Protein AF-A0A2S4XNU7-F1 (afdb_monomer_lite)

Structure (mmCIF, N/CA/C/O backbone):
data_AF-A0A2S4XNU7-F1
#
_entry.id   AF-A0A2S4XNU7-F1
#
loop_
_atom_site.group_PDB
_atom_site.id
_atom_site.type_symbol
_atom_site.label_atom_id
_atom_site.label_alt_id
_atom_site.label_comp_id
_atom_site.label_asym_id
_atom_site.label_entity_id
_atom_site.label_seq_id
_atom_site.pdbx_PDB_ins_code
_atom_site.Cartn_x
_atom_site.Cartn_y
_atom_site.Cartn_z
_atom_site.occupancy
_atom_site.B_iso_or_equiv
_atom_site.auth_seq_id
_atom_site.auth_comp_id
_atom_site.auth_asym_id
_atom_site.auth_atom_id
_atom_site.pdbx_PDB_model_num
ATOM 1 N N . TYR A 1 1 ? -20.965 -1.880 16.600 1.00 97.44 1 TYR A N 1
ATOM 2 C CA . TYR A 1 1 ? -19.869 -1.039 16.092 1.00 97.44 1 TYR A CA 1
ATOM 3 C C . TYR A 1 1 ? -19.205 -1.767 14.942 1.00 97.44 1 TYR A C 1
ATOM 5 O O . TYR A 1 1 ? -18.965 -2.964 15.070 1.00 97.44 1 TYR A O 1
ATOM 13 N N . PHE A 1 2 ? -18.955 -1.068 13.840 1.00 98.38 2 PHE A N 1
ATOM 14 C CA . PHE A 1 2 ? -18.151 -1.563 12.728 1.00 98.38 2 PHE A CA 1
ATOM 15 C C . PHE A 1 2 ? -16.936 -0.645 12.606 1.00 98.38 2 PHE A C 1
ATOM 17 O O . PHE A 1 2 ? -17.105 0.561 12.433 1.00 98.38 2 PHE A O 1
ATOM 24 N N . GLY A 1 3 ? -15.743 -1.205 12.786 1.00 98.38 3 GLY A N 1
ATOM 25 C CA . GLY A 1 3 ? -14.481 -0.484 12.686 1.00 98.38 3 GLY A CA 1
ATOM 26 C C . GLY A 1 3 ? -13.711 -0.954 11.466 1.00 98.38 3 GLY A C 1
ATOM 27 O O . GLY A 1 3 ? -13.503 -2.152 11.310 1.00 98.38 3 GLY A O 1
ATOM 28 N N . TYR A 1 4 ? -13.269 -0.012 10.642 1.00 98.25 4 TYR A N 1
ATOM 29 C CA . TYR A 1 4 ? -12.378 -0.268 9.517 1.00 98.25 4 TYR A CA 1
ATOM 30 C C . TYR A 1 4 ? -11.084 0.525 9.697 1.00 98.25 4 TYR A C 1
ATOM 32 O O . TYR A 1 4 ? -11.137 1.691 10.107 1.00 98.25 4 TYR A O 1
ATOM 40 N N . SER A 1 5 ? -9.937 -0.088 9.392 1.00 96.44 5 SER A N 1
ATOM 41 C CA . SER A 1 5 ? -8.623 0.562 9.491 1.00 96.44 5 SER A CA 1
ATOM 42 C C . SER A 1 5 ? -8.404 1.168 10.890 1.00 96.44 5 SER A C 1
ATOM 44 O O . SER A 1 5 ? -8.576 0.476 11.886 1.00 96.44 5 SER A O 1
ATOM 46 N N . TYR A 1 6 ? -8.093 2.460 11.025 1.00 95.88 6 TYR A N 1
ATOM 47 C CA . TYR A 1 6 ? -7.950 3.127 12.329 1.00 95.88 6 TYR A CA 1
ATOM 48 C C . TYR A 1 6 ? -9.148 2.907 13.278 1.00 95.88 6 TYR A C 1
ATOM 50 O O . TYR A 1 6 ? -8.974 2.775 14.493 1.00 95.88 6 TYR A O 1
ATOM 58 N N . GLY A 1 7 ? -10.362 2.776 12.732 1.00 97.88 7 GLY A N 1
ATOM 59 C CA . GLY A 1 7 ? -11.552 2.437 13.509 1.00 97.88 7 GLY A CA 1
ATOM 60 C C . GLY A 1 7 ? -11.431 1.103 14.253 1.00 97.88 7 GLY A C 1
ATOM 61 O O . GLY A 1 7 ? -12.060 0.923 15.291 1.00 97.88 7 GLY A O 1
ATOM 62 N N . THR A 1 8 ? -10.592 0.167 13.805 1.00 97.94 8 THR A N 1
ATOM 63 C CA . THR A 1 8 ? -10.394 -1.083 14.543 1.00 97.94 8 THR A CA 1
ATOM 64 C C . THR A 1 8 ? -9.666 -0.869 15.859 1.00 97.94 8 THR A C 1
ATOM 66 O O . THR A 1 8 ? -10.014 -1.507 16.850 1.00 97.94 8 THR A O 1
ATOM 69 N N . TYR A 1 9 ? -8.689 0.043 15.887 1.00 96.75 9 TYR A N 1
ATOM 70 C CA . TYR A 1 9 ? -7.976 0.408 17.109 1.00 96.75 9 TYR A CA 1
ATOM 71 C C . TYR A 1 9 ? -8.927 1.093 18.093 1.00 96.75 9 TYR A C 1
ATOM 73 O O . TYR A 1 9 ? -9.018 0.689 19.250 1.00 96.75 9 TYR A O 1
ATOM 81 N N . LEU A 1 10 ? -9.723 2.055 17.611 1.00 97.31 10 LEU A N 1
ATOM 82 C CA . LEU A 1 10 ? -10.754 2.714 18.419 1.00 97.31 10 LEU A CA 1
ATOM 83 C C . LEU A 1 10 ? -11.774 1.716 18.981 1.00 97.31 10 LEU A C 1
ATOM 85 O O . LEU A 1 10 ? -12.081 1.748 20.173 1.00 97.31 10 LEU A O 1
ATOM 89 N N . GLY A 1 11 ? -12.278 0.811 18.140 1.00 97.94 11 GLY A N 1
ATOM 90 C CA . GLY A 1 11 ? -13.212 -0.235 18.546 1.00 97.94 11 GLY A CA 1
ATOM 91 C C . GLY A 1 11 ? -12.623 -1.179 19.594 1.00 97.94 11 GLY A C 1
ATOM 92 O O . GLY A 1 11 ? -13.299 -1.495 20.571 1.00 97.94 11 GLY A O 1
ATOM 93 N N . ALA A 1 12 ? -11.360 -1.582 19.428 1.00 96.75 12 ALA A N 1
ATOM 94 C CA . ALA A 1 12 ? -10.653 -2.439 20.377 1.00 96.75 12 ALA A CA 1
ATOM 95 C C . ALA A 1 12 ? -10.435 -1.745 21.732 1.00 96.75 12 ALA A C 1
ATOM 97 O O . ALA A 1 12 ? -10.736 -2.33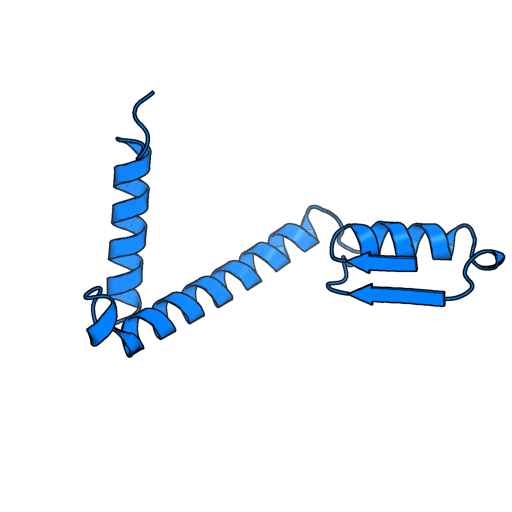0 22.774 1.00 96.75 12 ALA A O 1
ATOM 98 N N . VAL A 1 13 ? -9.990 -0.484 21.734 1.00 96.31 13 VAL A N 1
ATOM 99 C CA . VAL A 1 13 ? -9.821 0.312 22.962 1.00 96.31 13 VAL A CA 1
ATOM 100 C C . VAL A 1 13 ? -11.163 0.512 23.668 1.00 96.31 13 VAL A C 1
ATOM 102 O O . VAL A 1 13 ? -11.264 0.283 24.873 1.00 96.31 13 VAL A O 1
ATOM 105 N N . TYR A 1 14 ? -12.222 0.869 22.933 1.00 98.12 14 TYR A N 1
ATOM 106 C CA . TYR A 1 14 ? -13.555 1.029 23.516 1.00 98.12 14 TYR A CA 1
ATOM 107 C C . TYR A 1 14 ? -14.065 -0.277 24.133 1.00 98.12 14 TYR A C 1
ATOM 109 O O . TYR A 1 14 ? -14.551 -0.273 25.261 1.00 98.12 14 TYR A O 1
ATOM 117 N N . ALA A 1 15 ? -13.927 -1.401 23.424 1.00 98.00 15 ALA A N 1
ATOM 118 C CA . ALA A 1 15 ? -14.343 -2.709 23.924 1.00 98.00 15 ALA A CA 1
ATOM 119 C C . ALA A 1 15 ? -13.540 -3.151 25.156 1.00 98.00 15 ALA A C 1
ATOM 121 O O . ALA A 1 15 ? -14.091 -3.812 26.033 1.00 98.00 15 ALA A O 1
ATOM 122 N N . LYS A 1 16 ? -12.265 -2.751 25.252 1.00 96.56 16 LYS A N 1
ATOM 123 C CA . LYS A 1 16 ? -11.430 -2.990 26.433 1.00 96.56 16 LYS A CA 1
ATOM 124 C C . LYS A 1 16 ? -11.883 -2.170 27.644 1.00 96.56 16 LYS A C 1
ATOM 126 O O . LYS A 1 16 ? -11.903 -2.708 28.747 1.00 96.56 16 LYS A O 1
ATOM 131 N N . LEU A 1 17 ? -12.225 -0.895 27.450 1.00 98.19 17 LEU A N 1
ATOM 132 C CA . LEU A 1 17 ? -12.612 0.024 28.532 1.00 98.19 17 LEU A CA 1
ATOM 133 C C . LEU A 1 17 ? -14.074 -0.140 28.977 1.00 98.19 17 LEU A C 1
ATOM 135 O O . LEU A 1 17 ? -14.384 0.039 30.152 1.00 98.19 17 LEU A O 1
ATOM 139 N N . PHE A 1 18 ? -14.976 -0.478 28.052 1.00 98.44 18 PHE A N 1
ATOM 140 C CA . PHE A 1 18 ? -16.420 -0.557 28.293 1.00 98.44 18 PHE A CA 1
ATOM 141 C C . PHE A 1 18 ? -17.037 -1.855 27.742 1.00 98.44 18 PHE A C 1
ATOM 143 O O . PHE A 1 18 ? -17.995 -1.793 26.960 1.00 98.44 18 PHE A O 1
ATOM 150 N N . PRO A 1 19 ? -16.533 -3.043 28.126 1.00 98.25 19 PRO A N 1
ATOM 151 C CA . PRO A 1 19 ? -16.981 -4.317 27.557 1.00 98.25 19 PRO A CA 1
ATOM 152 C C . PRO A 1 19 ? -18.496 -4.538 27.698 1.00 98.25 19 PRO A C 1
ATOM 154 O O . PRO A 1 19 ? -19.151 -5.003 26.770 1.00 98.25 19 PRO A O 1
ATOM 157 N N . GLN A 1 20 ? -19.088 -4.100 28.810 1.00 98.62 20 GLN A N 1
ATOM 158 C CA . GLN A 1 20 ? -20.522 -4.180 29.101 1.00 98.62 20 GLN A CA 1
ATOM 159 C C . GLN A 1 20 ? -21.408 -3.321 28.182 1.00 98.62 20 GLN A C 1
ATOM 161 O O . GLN A 1 20 ? -22.626 -3.481 28.176 1.00 98.62 20 GLN A O 1
ATOM 166 N N . ARG A 1 21 ? -20.824 -2.388 27.415 1.00 98.31 21 ARG A N 1
ATOM 167 C CA . ARG A 1 21 ? -21.549 -1.536 26.454 1.00 98.31 21 ARG A CA 1
ATOM 168 C C . ARG A 1 21 ? -21.471 -2.059 25.019 1.00 98.31 21 ARG A C 1
ATOM 170 O O . ARG A 1 21 ? -22.103 -1.497 24.124 1.00 98.31 21 ARG A O 1
ATOM 177 N N . VAL A 1 22 ? -20.722 -3.134 24.774 1.00 98.25 22 VAL A N 1
ATOM 178 C CA . VAL A 1 22 ? -20.563 -3.707 23.437 1.00 98.25 22 VAL A CA 1
ATOM 179 C C . VAL A 1 22 ? -21.607 -4.795 23.206 1.00 98.25 22 VAL A C 1
ATOM 181 O O . VAL A 1 22 ? -21.463 -5.922 23.660 1.00 98.25 22 VAL A O 1
ATOM 184 N N . ARG A 1 23 ? -22.654 -4.479 22.433 1.00 98.38 23 ARG A N 1
ATOM 185 C CA . ARG A 1 23 ? -23.638 -5.488 21.996 1.00 98.38 23 ARG A CA 1
ATOM 186 C C . ARG A 1 23 ? -23.137 -6.331 20.818 1.00 98.38 23 ARG A C 1
ATOM 188 O O . ARG A 1 23 ? -23.370 -7.532 20.782 1.00 98.38 23 ARG A O 1
ATOM 195 N N . ARG A 1 24 ? -22.521 -5.693 19.814 1.00 98.44 24 ARG A N 1
ATOM 196 C CA . ARG A 1 24 ? -21.953 -6.331 18.608 1.00 98.44 24 ARG A CA 1
ATOM 197 C C . ARG A 1 24 ? -20.761 -5.524 18.095 1.00 98.44 24 ARG A C 1
ATOM 199 O O . ARG A 1 24 ? -20.848 -4.291 18.028 1.00 98.44 24 ARG A O 1
ATOM 206 N N . LEU A 1 25 ? -19.698 -6.214 17.688 1.00 98.12 25 LEU A N 1
ATOM 207 C CA . LEU A 1 25 ? -18.451 -5.623 17.206 1.00 98.12 25 LEU A CA 1
ATOM 208 C C . LEU A 1 25 ? -17.934 -6.381 15.981 1.00 98.12 25 LEU A C 1
ATOM 210 O O . LEU A 1 25 ? -17.835 -7.601 16.024 1.00 98.12 25 LEU A O 1
ATOM 214 N N . VAL A 1 26 ? -17.594 -5.655 14.918 1.00 98.38 26 VAL A N 1
ATOM 215 C CA . VAL A 1 26 ? -16.875 -6.181 13.750 1.00 98.38 26 VAL A CA 1
ATOM 216 C C . VAL A 1 26 ? -15.708 -5.243 13.466 1.00 98.38 26 VAL A C 1
ATOM 218 O O . VAL A 1 26 ?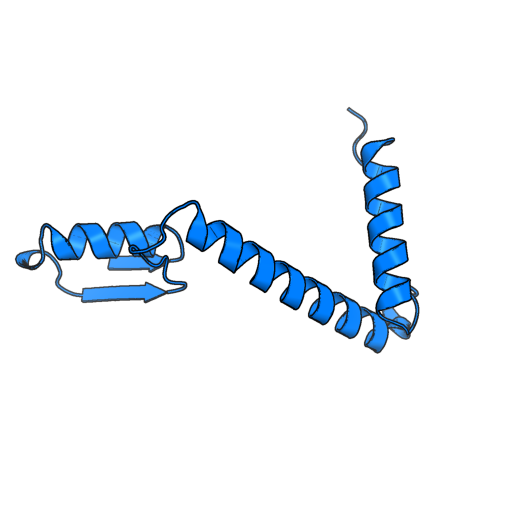 -15.894 -4.023 13.456 1.00 98.38 26 VAL A O 1
ATOM 221 N N . LEU A 1 27 ? -14.521 -5.814 13.279 1.00 98.44 27 LEU A N 1
ATOM 222 C CA . LEU A 1 27 ? -13.274 -5.104 13.009 1.00 98.44 27 LEU A CA 1
ATOM 223 C C . LEU A 1 27 ? -12.687 -5.654 11.705 1.00 98.44 27 LEU A C 1
ATOM 225 O O . LEU A 1 27 ? -12.472 -6.859 11.610 1.00 98.44 27 LEU A O 1
ATOM 229 N N . ASP A 1 28 ? -12.432 -4.790 10.729 1.00 98.12 28 ASP A N 1
ATOM 230 C CA . ASP A 1 28 ? -11.874 -5.150 9.422 1.00 98.12 28 ASP A CA 1
ATOM 231 C C . ASP A 1 28 ? -10.638 -4.288 9.112 1.00 98.12 28 ASP A C 1
ATOM 233 O O . ASP A 1 28 ? -10.620 -3.090 9.391 1.00 98.12 28 ASP A O 1
ATOM 237 N N . SER A 1 29 ? -9.593 -4.897 8.547 1.00 95.75 29 SER A N 1
ATOM 238 C CA . SER A 1 29 ? -8.270 -4.282 8.347 1.00 95.75 29 SER A CA 1
ATOM 239 C C . SER A 1 29 ? -7.642 -3.808 9.666 1.00 95.75 29 SER A C 1
ATOM 241 O O . SER A 1 29 ? -7.439 -2.619 9.907 1.00 95.75 29 SER A O 1
ATOM 243 N N . ILE A 1 30 ? -7.376 -4.780 10.543 1.00 94.56 30 ILE A N 1
ATOM 244 C CA . ILE A 1 30 ? -7.042 -4.575 11.957 1.00 94.56 30 ILE A CA 1
ATOM 245 C C . ILE A 1 30 ? -5.684 -3.886 12.148 1.00 94.56 30 ILE A C 1
ATOM 247 O O . ILE A 1 30 ? -4.636 -4.416 11.785 1.00 94.56 30 ILE A O 1
ATOM 251 N N . VAL A 1 31 ? -5.697 -2.746 12.836 1.00 95.50 31 VAL A N 1
ATOM 252 C CA . VAL A 1 31 ? -4.515 -2.150 13.471 1.00 95.50 31 VAL A CA 1
ATOM 253 C C . VAL A 1 31 ? -4.136 -2.967 14.708 1.00 95.50 31 VAL A C 1
ATOM 255 O O . VAL A 1 31 ? -4.893 -3.006 15.680 1.00 95.50 31 VAL A O 1
ATOM 258 N N . ASN A 1 32 ? -2.958 -3.597 14.685 1.00 92.00 32 ASN A N 1
ATOM 259 C CA . ASN A 1 32 ? -2.419 -4.314 15.841 1.00 92.00 32 ASN A CA 1
ATOM 260 C C . ASN A 1 32 ? -2.039 -3.313 16.958 1.00 92.00 32 ASN A C 1
ATOM 262 O O . ASN A 1 32 ? -1.174 -2.466 16.723 1.00 92.00 32 ASN A O 1
ATOM 266 N N . PRO A 1 33 ? -2.639 -3.388 18.160 1.00 89.56 33 PRO A N 1
ATOM 267 C CA . PRO 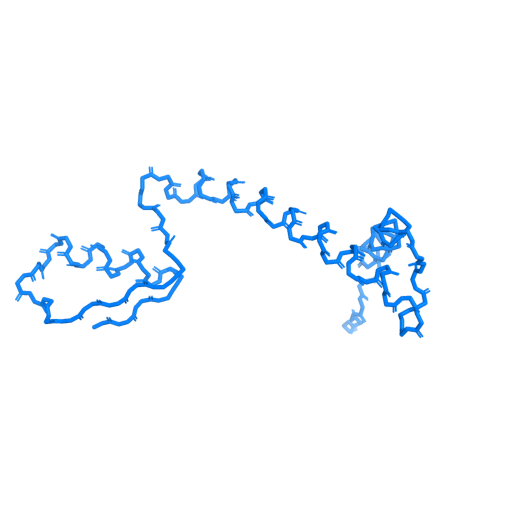A 1 33 ? -2.328 -2.468 19.252 1.00 89.56 33 PRO A CA 1
ATOM 268 C C . PRO A 1 33 ? -0.921 -2.639 19.855 1.00 89.56 33 PRO A C 1
ATOM 270 O O . PRO A 1 33 ? -0.447 -1.710 20.499 1.00 89.56 33 PRO A O 1
ATOM 273 N N . GLU A 1 34 ? -0.242 -3.773 19.653 1.00 88.56 34 GLU A N 1
ATOM 274 C CA . GLU A 1 34 ? 1.064 -4.066 20.279 1.00 88.56 34 GLU A CA 1
ATOM 275 C C . GLU A 1 34 ? 2.243 -3.310 19.646 1.00 88.56 34 GLU A C 1
ATOM 277 O O . GLU A 1 34 ? 3.215 -3.009 20.328 1.00 88.56 34 GLU A O 1
ATOM 282 N N . GLY A 1 35 ? 2.150 -2.980 18.355 1.00 84.94 35 GLY A N 1
ATOM 283 C CA . GLY A 1 35 ? 3.199 -2.295 17.581 1.00 84.94 35 GLY A CA 1
ATOM 284 C C . GLY A 1 35 ? 2.719 -0.978 16.974 1.00 84.94 35 GLY A C 1
ATOM 285 O O . GLY A 1 35 ? 3.165 -0.579 15.896 1.00 84.94 35 GLY A O 1
ATOM 286 N N . VAL A 1 36 ? 1.724 -0.348 17.603 1.00 85.56 36 VAL A N 1
ATOM 287 C CA . VAL A 1 36 ? 0.999 0.783 17.023 1.00 85.56 36 VAL A CA 1
ATOM 288 C C . VAL A 1 36 ? 1.941 1.939 16.656 1.00 85.56 36 VAL A C 1
ATOM 290 O O . VAL A 1 36 ? 2.918 2.231 17.346 1.00 85.56 36 VAL A O 1
ATOM 293 N N . TRP A 1 37 ? 1.633 2.591 15.535 1.00 88.81 37 TRP A N 1
ATOM 294 C CA . TRP A 1 37 ? 2.426 3.659 14.923 1.00 88.81 37 TRP A CA 1
ATOM 295 C C . TRP A 1 37 ? 3.702 3.157 14.254 1.00 88.81 37 TRP A C 1
ATOM 297 O O . TRP A 1 37 ? 3.669 2.876 13.064 1.00 88.81 37 TRP A O 1
ATOM 307 N N . TYR A 1 38 ? 4.819 3.044 14.970 1.00 93.00 38 TYR A N 1
ATOM 308 C CA . TYR A 1 38 ? 6.122 2.884 14.321 1.00 93.00 38 TYR A CA 1
ATOM 309 C C . TYR A 1 38 ? 6.305 1.499 13.691 1.00 93.00 38 TYR A C 1
ATOM 311 O O . TYR A 1 38 ? 6.490 1.393 12.480 1.00 93.00 38 TYR A O 1
ATOM 319 N N . GLU A 1 39 ? 6.201 0.427 14.479 1.00 94.56 39 GLU A N 1
ATOM 320 C CA . GLU A 1 39 ? 6.409 -0.931 13.962 1.00 94.56 39 GLU A CA 1
ATOM 321 C C . GLU A 1 39 ? 5.340 -1.329 12.944 1.00 94.56 39 GLU A C 1
ATOM 323 O O . GLU A 1 39 ? 5.654 -1.944 11.923 1.00 94.56 39 GLU A O 1
ATOM 328 N N . ASN A 1 40 ? 4.083 -0.953 13.189 1.00 93.69 40 ASN A N 1
ATOM 329 C CA . ASN A 1 40 ? 2.996 -1.188 12.247 1.00 93.69 40 ASN A CA 1
ATOM 330 C C . ASN A 1 40 ? 3.228 -0.462 10.919 1.00 93.69 40 ASN A C 1
ATOM 332 O O . ASN A 1 40 ? 2.994 -1.071 9.877 1.00 93.69 40 ASN A O 1
ATOM 336 N N . ASN A 1 41 ? 3.709 0.787 10.938 1.00 94.19 41 ASN A N 1
ATOM 337 C CA . ASN A 1 41 ? 4.033 1.514 9.709 1.00 94.19 41 ASN A CA 1
ATOM 338 C C . ASN A 1 41 ? 5.185 0.839 8.962 1.00 94.19 41 ASN A C 1
ATOM 340 O O . ASN A 1 41 ? 5.048 0.579 7.775 1.00 94.19 41 ASN A O 1
ATOM 344 N N . ILE A 1 42 ? 6.257 0.434 9.651 1.00 95.62 42 ILE A N 1
ATOM 345 C CA . ILE A 1 42 ? 7.372 -0.284 9.011 1.00 95.62 42 ILE A CA 1
ATOM 346 C C . ILE A 1 42 ? 6.906 -1.605 8.378 1.00 95.62 42 ILE A C 1
ATOM 348 O O . ILE A 1 42 ? 7.253 -1.915 7.239 1.00 95.62 42 ILE A O 1
ATOM 352 N N . ARG A 1 43 ? 6.081 -2.396 9.079 1.00 94.56 43 ARG A N 1
ATOM 353 C CA . ARG A 1 43 ? 5.507 -3.633 8.514 1.00 94.56 43 ARG A CA 1
ATOM 354 C C . ARG A 1 43 ? 4.611 -3.341 7.311 1.00 94.56 43 ARG A C 1
ATOM 356 O O . ARG A 1 43 ? 4.629 -4.091 6.334 1.00 94.56 43 ARG A O 1
ATOM 363 N N . GLN A 1 44 ? 3.837 -2.263 7.380 1.00 95.25 44 GLN A N 1
ATOM 364 C CA . GLN A 1 44 ? 2.980 -1.822 6.292 1.00 95.25 44 GLN A CA 1
ATOM 365 C C . GLN A 1 44 ? 3.800 -1.355 5.078 1.00 95.25 44 GLN A C 1
ATOM 367 O O . GLN A 1 44 ? 3.433 -1.702 3.959 1.00 95.25 44 GLN A O 1
ATOM 372 N N . ASP A 1 45 ? 4.935 -0.681 5.273 1.00 97.25 45 ASP A N 1
ATOM 373 C CA . ASP A 1 45 ? 5.845 -0.267 4.198 1.00 97.25 45 ASP A CA 1
ATOM 374 C C . ASP A 1 45 ? 6.404 -1.472 3.432 1.00 97.25 45 ASP A C 1
ATOM 376 O O . ASP A 1 45 ? 6.380 -1.490 2.198 1.00 97.25 45 ASP A O 1
ATOM 380 N N . TYR A 1 46 ? 6.839 -2.522 4.140 1.00 97.81 46 TYR A N 1
ATOM 381 C CA . TYR A 1 46 ? 7.270 -3.768 3.495 1.00 97.81 46 TYR A CA 1
ATOM 382 C C . TYR A 1 46 ? 6.135 -4.407 2.687 1.00 97.81 46 TYR A C 1
ATOM 384 O O . TYR A 1 46 ? 6.325 -4.755 1.520 1.00 97.81 46 TYR A O 1
ATOM 392 N N . ALA A 1 47 ? 4.933 -4.492 3.266 1.00 97.06 47 ALA A N 1
ATOM 393 C CA . ALA A 1 47 ? 3.770 -5.035 2.573 1.00 97.06 47 ALA A CA 1
ATOM 394 C C . ALA A 1 47 ? 3.386 -4.199 1.337 1.00 97.06 47 ALA A C 1
ATOM 396 O O . ALA A 1 47 ? 3.057 -4.761 0.291 1.00 97.06 47 ALA A O 1
ATOM 397 N N . PHE A 1 48 ? 3.461 -2.867 1.415 1.00 97.88 48 PHE A N 1
ATOM 398 C CA . PHE A 1 48 ? 3.221 -1.987 0.274 1.00 97.88 48 PHE A CA 1
ATOM 399 C C . PHE A 1 48 ? 4.277 -2.153 -0.811 1.00 97.88 48 PHE A C 1
ATOM 401 O O . PHE A 1 48 ? 3.921 -2.172 -1.988 1.00 97.88 48 PHE A O 1
ATOM 408 N N . ASN A 1 49 ? 5.548 -2.322 -0.449 1.00 98.19 49 ASN A N 1
ATOM 409 C CA . ASN A 1 49 ? 6.606 -2.595 -1.414 1.00 98.19 49 ASN A CA 1
ATOM 410 C C . ASN A 1 49 ? 6.362 -3.922 -2.158 1.00 98.19 49 ASN A C 1
ATOM 412 O O . ASN A 1 49 ? 6.488 -3.974 -3.383 1.00 98.19 49 ASN A O 1
ATOM 416 N N . ASP A 1 50 ? 5.918 -4.969 -1.462 1.00 98.50 50 ASP A N 1
ATOM 417 C CA . ASP A 1 50 ? 5.555 -6.239 -2.101 1.00 98.50 50 ASP A CA 1
ATOM 418 C C . ASP A 1 50 ? 4.346 -6.089 -3.033 1.00 98.50 50 ASP A C 1
ATOM 420 O O . ASP A 1 50 ? 4.349 -6.598 -4.159 1.00 98.50 50 ASP A O 1
ATOM 424 N N . ARG A 1 51 ? 3.317 -5.33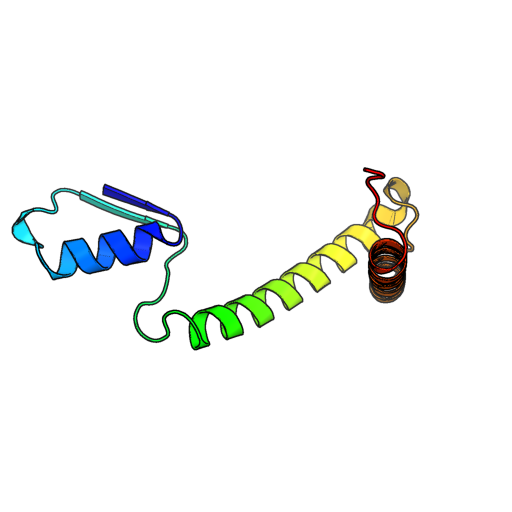9 -2.612 1.00 98.44 51 ARG A N 1
ATOM 425 C CA . ARG A 1 51 ? 2.147 -5.049 -3.459 1.00 98.44 51 ARG A CA 1
ATOM 426 C C . ARG A 1 51 ? 2.508 -4.183 -4.661 1.00 98.44 51 ARG A C 1
ATOM 428 O O . ARG A 1 51 ? 1.979 -4.423 -5.743 1.00 98.44 51 ARG A O 1
ATOM 435 N N . HIS A 1 52 ? 3.434 -3.241 -4.506 1.00 98.31 52 HIS A N 1
ATOM 436 C CA . HIS A 1 52 ? 3.968 -2.444 -5.605 1.00 98.31 52 HIS A CA 1
ATOM 437 C C . HIS A 1 52 ? 4.655 -3.340 -6.639 1.00 98.31 52 HIS A C 1
ATOM 439 O O . HIS A 1 52 ? 4.300 -3.292 -7.813 1.00 98.31 52 HIS A O 1
ATOM 445 N N . ARG A 1 53 ? 5.550 -4.238 -6.212 1.00 98.50 53 ARG A N 1
ATOM 446 C CA . ARG A 1 53 ? 6.203 -5.209 -7.109 1.00 98.50 53 ARG A CA 1
ATOM 447 C C . ARG A 1 53 ? 5.193 -6.110 -7.820 1.00 98.50 53 ARG A C 1
ATOM 449 O O . ARG A 1 53 ? 5.301 -6.322 -9.026 1.00 98.50 53 ARG A O 1
ATOM 456 N N . ALA A 1 54 ? 4.178 -6.593 -7.102 1.00 98.69 54 ALA A N 1
ATOM 457 C CA . ALA A 1 54 ? 3.104 -7.391 -7.691 1.00 98.69 54 ALA A CA 1
ATOM 458 C C . ALA A 1 54 ? 2.300 -6.603 -8.741 1.00 98.69 54 ALA A C 1
ATOM 460 O O . ALA A 1 54 ? 1.960 -7.150 -9.793 1.00 98.69 54 ALA A O 1
ATOM 461 N N . PHE A 1 55 ? 2.032 -5.320 -8.484 1.00 98.62 55 PHE A N 1
ATOM 462 C CA . PHE A 1 55 ? 1.367 -4.430 -9.430 1.00 98.62 55 PHE A CA 1
ATOM 463 C C . PHE A 1 55 ? 2.208 -4.209 -10.689 1.00 98.62 55 PHE A C 1
ATOM 465 O O . PHE A 1 55 ? 1.697 -4.393 -11.789 1.00 98.62 55 PHE A O 1
ATOM 472 N N . LEU A 1 56 ? 3.503 -3.911 -10.557 1.00 98.62 56 LEU A N 1
ATOM 473 C CA . LEU A 1 56 ? 4.396 -3.753 -11.710 1.00 98.62 56 LEU A CA 1
ATOM 474 C C . LEU A 1 56 ? 4.474 -5.033 -12.550 1.00 98.62 56 LEU A C 1
ATOM 476 O O . LEU A 1 56 ? 4.428 -4.975 -13.778 1.00 98.62 56 LEU A O 1
ATOM 480 N N . ALA A 1 57 ? 4.504 -6.198 -11.899 1.00 98.75 57 ALA A N 1
ATOM 481 C CA . ALA A 1 57 ? 4.452 -7.476 -12.596 1.00 98.75 57 ALA A CA 1
ATOM 482 C C . ALA A 1 57 ? 3.121 -7.708 -13.319 1.00 98.75 57 ALA A C 1
ATOM 484 O O . ALA A 1 57 ? 3.096 -8.304 -14.395 1.00 98.75 57 ALA A O 1
ATOM 485 N N . TRP A 1 58 ? 2.007 -7.253 -12.746 1.00 98.75 58 TRP A N 1
ATOM 486 C CA . TRP A 1 58 ? 0.713 -7.288 -13.418 1.00 98.75 58 TRP A CA 1
ATOM 487 C C . TRP A 1 58 ? 0.686 -6.345 -14.625 1.00 98.75 58 TRP A C 1
ATOM 489 O O . TRP A 1 58 ? 0.283 -6.783 -15.696 1.00 98.75 58 TRP A O 1
ATOM 499 N N . VAL A 1 59 ? 1.188 -5.115 -14.496 1.00 98.69 59 VAL A N 1
ATOM 500 C CA . VAL A 1 59 ? 1.279 -4.147 -15.603 1.00 98.69 59 VAL A CA 1
ATOM 501 C C . VAL A 1 59 ? 2.105 -4.710 -16.758 1.00 98.69 59 VAL A C 1
ATOM 503 O O . VAL A 1 59 ? 1.657 -4.657 -17.898 1.00 98.69 59 VAL A O 1
ATOM 506 N N . ALA A 1 60 ? 3.251 -5.329 -16.463 1.00 98.75 60 ALA A N 1
ATOM 507 C CA . ALA A 1 60 ? 4.109 -5.949 -17.469 1.00 98.75 60 ALA A CA 1
ATOM 508 C C . ALA A 1 60 ? 3.402 -7.072 -18.255 1.00 98.75 60 ALA A C 1
ATOM 510 O O . ALA A 1 60 ? 3.566 -7.192 -19.467 1.00 98.75 60 ALA A O 1
ATOM 511 N N . ARG A 1 61 ? 2.541 -7.863 -17.593 1.00 98.69 61 ARG A N 1
ATOM 512 C CA . ARG A 1 61 ? 1.704 -8.872 -18.275 1.00 98.69 61 ARG A CA 1
ATOM 513 C C . ARG A 1 61 ? 0.633 -8.266 -19.184 1.00 98.69 61 ARG A C 1
ATOM 515 O O . ARG A 1 61 ? 0.106 -8.971 -20.036 1.00 98.69 61 ARG A O 1
ATOM 522 N N . HIS A 1 62 ? 0.310 -6.989 -19.003 1.00 98.56 62 HIS A N 1
ATOM 523 C CA . HIS A 1 62 ? -0.712 -6.266 -19.758 1.00 98.56 62 HIS A CA 1
ATOM 524 C C . HIS A 1 62 ? -0.088 -5.189 -20.656 1.00 98.56 62 HIS A C 1
ATOM 526 O O . HIS A 1 62 ? -0.710 -4.161 -20.921 1.00 98.56 62 HIS A O 1
ATOM 532 N N . ASP A 1 63 ? 1.132 -5.417 -21.153 1.00 98.38 63 ASP A N 1
ATOM 533 C CA . ASP A 1 63 ? 1.845 -4.455 -21.998 1.00 98.38 63 ASP A CA 1
ATOM 534 C C . ASP A 1 63 ? 1.047 -4.028 -23.240 1.00 98.38 63 ASP A C 1
ATOM 536 O O . ASP A 1 63 ? 1.057 -2.858 -23.597 1.00 98.38 63 ASP A O 1
ATOM 540 N N . ALA A 1 64 ? 0.247 -4.921 -23.830 1.00 98.44 64 ALA A N 1
ATOM 541 C CA . ALA A 1 64 ? -0.634 -4.572 -24.948 1.00 98.44 64 ALA A CA 1
ATOM 542 C C . ALA A 1 64 ? -1.604 -3.411 -24.634 1.00 98.44 64 ALA A C 1
ATOM 544 O O . ALA A 1 64 ? -2.013 -2.694 -25.543 1.00 98.44 64 ALA A O 1
ATOM 545 N N . ALA A 1 65 ? -1.969 -3.220 -23.362 1.00 98.31 65 ALA A N 1
ATOM 546 C CA . ALA A 1 65 ? -2.809 -2.111 -22.919 1.00 98.31 65 ALA A CA 1
ATOM 547 C C . ALA A 1 65 ? -1.996 -0.879 -22.487 1.00 98.31 65 ALA A C 1
ATOM 549 O O . ALA A 1 65 ? -2.467 0.245 -22.651 1.00 98.31 65 ALA A O 1
ATOM 550 N N . TYR A 1 66 ? -0.804 -1.075 -21.913 1.00 97.56 66 TYR A N 1
ATOM 551 C CA . TYR A 1 66 ? -0.061 -0.007 -21.233 1.00 97.56 66 TYR A CA 1
ATOM 552 C C . TYR A 1 66 ? 1.180 0.498 -21.984 1.00 97.56 66 TYR A C 1
ATOM 554 O O . TYR A 1 66 ? 1.602 1.628 -21.748 1.00 97.56 66 TYR A O 1
ATOM 562 N N . GLY A 1 67 ? 1.790 -0.302 -22.860 1.00 97.88 67 GLY A N 1
ATOM 563 C CA . GLY A 1 67 ? 3.013 0.046 -23.596 1.00 97.88 67 GLY A CA 1
ATOM 564 C C . GLY A 1 67 ? 4.222 0.348 -22.697 1.00 97.88 67 GLY A C 1
ATOM 565 O O . GLY A 1 67 ? 5.116 1.124 -23.057 1.00 97.88 67 GLY A O 1
ATOM 566 N N . LEU A 1 68 ? 4.246 -0.200 -21.478 1.00 97.88 68 LEU A N 1
ATOM 567 C CA . LEU A 1 68 ? 5.280 0.083 -20.48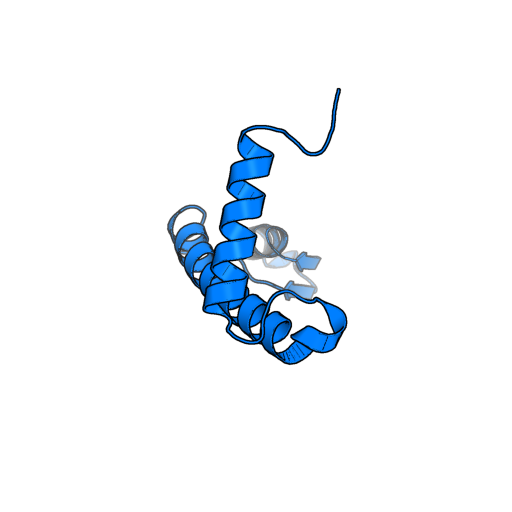0 1.00 97.88 68 LEU A CA 1
ATOM 568 C C . LEU A 1 68 ? 6.440 -0.922 -20.510 1.00 97.88 68 LEU A C 1
ATOM 570 O O . LEU A 1 68 ? 7.491 -0.625 -19.944 1.00 97.88 68 LEU A O 1
ATOM 574 N N . GLY A 1 69 ? 6.326 -1.995 -21.282 1.00 97.69 69 GLY A N 1
ATOM 575 C CA . GLY A 1 69 ? 7.277 -3.091 -21.408 1.00 97.69 69 GLY A CA 1
ATOM 576 C C . GLY A 1 69 ? 6.762 -4.364 -20.739 1.00 97.69 69 GLY A C 1
ATOM 577 O O . GLY A 1 69 ? 5.954 -4.320 -19.815 1.00 97.69 69 GLY A O 1
ATOM 578 N N . THR A 1 70 ? 7.276 -5.509 -21.184 1.00 98.31 70 THR A N 1
ATOM 579 C CA . THR A 1 70 ? 6.899 -6.842 -20.682 1.00 98.31 70 THR A CA 1
ATOM 580 C C . THR A 1 70 ? 7.739 -7.320 -19.492 1.00 98.31 70 THR A C 1
ATOM 582 O O . THR A 1 70 ? 7.496 -8.404 -18.967 1.00 98.31 70 THR A O 1
ATOM 585 N N . ASP A 1 71 ? 8.727 -6.532 -19.057 1.00 98.56 71 ASP A N 1
ATOM 586 C CA . ASP A 1 71 ? 9.592 -6.816 -17.907 1.00 98.56 71 ASP A CA 1
ATOM 587 C C . ASP A 1 71 ? 9.223 -5.897 -16.721 1.00 98.56 71 ASP A C 1
ATOM 589 O O . ASP A 1 71 ? 9.301 -4.670 -16.861 1.00 98.56 71 ASP A O 1
ATOM 593 N N . PRO A 1 72 ? 8.862 -6.445 -15.542 1.00 98.56 72 PRO A N 1
ATOM 594 C CA . PRO A 1 72 ? 8.548 -5.653 -14.352 1.00 98.56 72 PRO A CA 1
ATOM 595 C C . PRO A 1 72 ? 9.644 -4.650 -13.958 1.00 98.56 72 PRO A C 1
ATOM 597 O O . PRO A 1 72 ? 9.318 -3.561 -13.486 1.00 98.56 72 PRO A O 1
ATOM 600 N N . ALA A 1 73 ? 10.925 -4.971 -14.176 1.00 98.50 73 ALA A N 1
ATOM 601 C CA . ALA A 1 73 ? 12.037 -4.072 -13.864 1.00 98.50 73 ALA A CA 1
ATOM 602 C C . ALA A 1 73 ? 12.068 -2.847 -14.794 1.00 98.50 73 ALA A C 1
ATOM 604 O O . ALA A 1 73 ? 12.357 -1.731 -14.354 1.00 98.50 73 ALA A O 1
ATOM 605 N N . VAL A 1 74 ? 11.701 -3.025 -16.067 1.00 98.44 74 VAL A N 1
ATOM 606 C CA . VAL A 1 74 ? 11.551 -1.918 -17.024 1.00 98.44 74 VAL A CA 1
ATOM 607 C C . VAL A 1 74 ? 10.376 -1.024 -16.625 1.00 98.44 74 VAL A C 1
ATOM 609 O O . VAL A 1 74 ? 10.507 0.203 -16.638 1.00 98.44 74 VAL A O 1
ATOM 612 N N . VAL A 1 75 ? 9.251 -1.614 -16.203 1.00 98.69 75 VAL A N 1
ATOM 613 C CA . VAL A 1 75 ? 8.099 -0.849 -15.695 1.00 98.69 75 VAL A CA 1
ATOM 614 C C . VAL A 1 75 ? 8.483 -0.064 -14.432 1.00 98.69 75 VAL A C 1
ATOM 616 O O . VAL A 1 75 ? 8.146 1.116 -14.321 1.00 98.69 75 VAL A O 1
ATOM 619 N N . GLU A 1 76 ? 9.247 -0.663 -13.510 1.00 98.50 76 GLU A N 1
ATOM 620 C CA . GLU A 1 76 ? 9.754 0.025 -12.314 1.00 98.50 76 GLU A CA 1
ATOM 621 C C . GLU A 1 76 ? 10.645 1.222 -12.670 1.00 98.50 76 GLU A C 1
ATOM 623 O O . GLU A 1 76 ? 10.503 2.304 -12.092 1.00 98.50 76 GLU A O 1
ATOM 628 N N . ALA A 1 77 ? 11.550 1.055 -13.638 1.00 98.50 77 ALA A N 1
ATOM 629 C CA . ALA A 1 77 ? 12.425 2.128 -14.097 1.00 98.50 77 ALA A CA 1
ATOM 630 C C . ALA A 1 77 ? 11.619 3.302 -14.675 1.00 98.50 77 ALA A C 1
ATOM 632 O O . ALA A 1 77 ? 11.875 4.457 -14.324 1.00 98.50 77 ALA A O 1
ATOM 633 N N . LYS A 1 78 ? 10.590 3.021 -15.489 1.00 98.25 78 LYS A N 1
ATOM 634 C CA . LYS A 1 78 ? 9.677 4.046 -16.021 1.00 98.25 78 LYS A CA 1
ATOM 635 C C . LYS A 1 78 ? 8.883 4.746 -14.914 1.00 98.25 78 LYS A C 1
ATOM 637 O O . LYS A 1 78 ? 8.778 5.971 -14.926 1.00 98.25 78 LYS A O 1
ATOM 642 N N . TRP A 1 79 ? 8.382 4.002 -13.926 1.00 97.75 79 TRP A N 1
ATOM 643 C CA . TRP A 1 79 ? 7.698 4.569 -12.758 1.00 97.75 79 TRP A CA 1
ATOM 644 C C . TRP A 1 79 ? 8.605 5.519 -11.960 1.00 97.75 79 TRP A C 1
ATOM 646 O O . TRP A 1 79 ? 8.203 6.634 -11.619 1.00 97.75 79 TRP A O 1
ATOM 656 N N . LYS A 1 80 ? 9.855 5.115 -11.699 1.00 98.06 80 LYS A N 1
ATOM 657 C CA . LYS A 1 80 ? 10.851 5.959 -11.017 1.00 98.06 80 LYS A CA 1
ATOM 658 C C . LYS A 1 80 ? 11.196 7.205 -11.833 1.00 98.06 80 LYS A C 1
ATOM 660 O O . LYS A 1 80 ? 11.249 8.292 -11.261 1.00 98.06 80 LYS A O 1
ATOM 665 N N . ALA A 1 81 ? 11.366 7.069 -13.149 1.00 97.81 81 ALA A N 1
ATOM 666 C CA . ALA A 1 81 ? 11.624 8.198 -14.041 1.00 97.81 81 ALA A CA 1
ATOM 667 C C . ALA A 1 81 ? 10.464 9.208 -14.034 1.00 97.81 81 ALA A C 1
ATOM 669 O O . ALA A 1 81 ? 10.698 10.405 -13.887 1.00 97.81 81 ALA A O 1
ATOM 670 N N . MET A 1 82 ? 9.214 8.731 -14.091 1.00 96.69 82 MET A N 1
ATOM 671 C CA . MET A 1 82 ? 8.022 9.575 -13.959 1.00 96.69 82 MET A CA 1
ATOM 672 C C . MET A 1 82 ? 8.014 10.325 -12.620 1.00 96.69 82 MET A C 1
ATOM 674 O O . MET A 1 82 ? 7.814 11.537 -12.599 1.00 96.69 82 MET A O 1
ATOM 678 N N . ARG A 1 83 ? 8.273 9.640 -11.497 1.00 97.25 83 ARG A N 1
ATOM 679 C CA . ARG A 1 83 ? 8.345 10.291 -10.177 1.00 97.25 83 ARG A CA 1
ATOM 680 C C . ARG A 1 83 ? 9.431 11.367 -10.109 1.00 97.25 83 ARG A C 1
ATOM 682 O O . ARG A 1 83 ? 9.180 12.426 -9.544 1.00 97.25 83 ARG A O 1
ATOM 689 N N . ALA A 1 84 ? 10.611 11.107 -10.671 1.00 97.62 84 ALA A N 1
ATOM 690 C CA . ALA A 1 84 ? 11.704 12.077 -10.709 1.00 97.62 84 ALA A CA 1
AT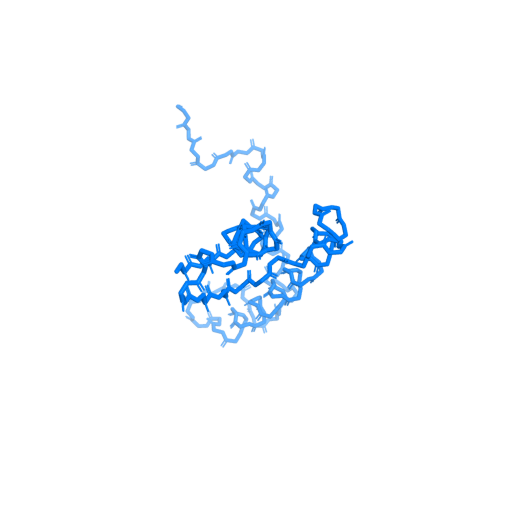OM 691 C C . ALA A 1 84 ? 11.341 13.306 -11.559 1.00 97.62 84 ALA A C 1
ATOM 693 O O . ALA A 1 84 ? 11.566 14.436 -11.130 1.00 97.62 84 ALA A O 1
ATOM 694 N N . ALA A 1 85 ? 10.712 13.095 -12.719 1.00 96.75 85 ALA A N 1
ATOM 695 C CA . ALA A 1 85 ? 10.233 14.179 -13.569 1.00 96.75 85 ALA A CA 1
ATOM 696 C C . ALA A 1 85 ? 9.176 15.038 -12.855 1.00 96.75 85 ALA A C 1
ATOM 698 O O . ALA A 1 85 ? 9.280 16.260 -12.876 1.00 96.75 85 ALA A O 1
ATOM 699 N N . LEU A 1 86 ? 8.215 14.412 -12.165 1.00 96.25 86 LEU A N 1
ATOM 700 C CA . LEU A 1 86 ? 7.168 15.110 -11.409 1.00 96.25 86 LEU A CA 1
ATOM 701 C C . LEU A 1 86 ? 7.691 15.852 -10.175 1.00 96.25 86 LEU A C 1
ATOM 703 O O . LEU A 1 86 ? 7.092 16.840 -9.760 1.00 96.25 86 LEU A O 1
ATOM 707 N N . ALA A 1 87 ? 8.805 15.406 -9.593 1.00 95.81 87 ALA A N 1
ATOM 708 C CA . ALA A 1 87 ? 9.468 16.136 -8.517 1.00 95.81 87 ALA A CA 1
ATOM 709 C C . ALA A 1 87 ? 10.100 17.450 -9.012 1.00 95.81 87 ALA A C 1
ATOM 711 O O . ALA A 1 87 ? 10.164 18.414 -8.254 1.00 95.81 87 ALA A O 1
ATOM 712 N N . MET A 1 88 ? 10.552 17.495 -10.271 1.00 95.31 88 MET A N 1
ATOM 713 C CA . MET A 1 88 ? 11.102 18.704 -10.898 1.00 95.31 88 MET A CA 1
ATOM 714 C C . MET A 1 88 ? 10.011 19.592 -11.502 1.00 95.31 88 MET A C 1
ATOM 716 O O . MET A 1 88 ? 10.057 20.809 -11.364 1.00 95.31 88 MET A O 1
ATOM 720 N N . ASN A 1 89 ? 9.034 18.975 -12.166 1.00 94.81 89 ASN A N 1
ATOM 721 C CA . ASN A 1 89 ? 7.935 19.633 -12.861 1.00 94.81 89 ASN A CA 1
ATOM 722 C C . ASN A 1 89 ? 6.612 18.968 -12.445 1.00 94.81 89 ASN A C 1
ATOM 724 O O . ASN A 1 89 ? 6.187 18.006 -13.092 1.00 94.81 89 ASN A O 1
ATOM 728 N N . PRO A 1 90 ? 5.967 19.438 -11.362 1.00 93.69 90 PRO A N 1
ATOM 729 C CA . PRO A 1 90 ? 4.683 18.907 -10.911 1.00 93.69 90 PRO A CA 1
ATOM 730 C C . PRO A 1 90 ? 3.626 18.915 -12.025 1.00 93.69 90 PRO A C 1
ATOM 732 O O . PRO A 1 90 ? 3.585 19.829 -12.848 1.00 93.69 90 PRO A O 1
ATOM 735 N N . ALA A 1 91 ? 2.760 17.896 -12.048 1.00 88.19 91 ALA A N 1
ATOM 736 C CA . ALA A 1 91 ? 1.743 17.723 -13.094 1.00 88.19 91 ALA A CA 1
ATOM 737 C C . ALA A 1 91 ? 0.703 18.856 -13.132 1.00 88.19 91 ALA A C 1
ATOM 739 O O . ALA A 1 91 ? 0.087 19.096 -14.169 1.00 88.19 91 ALA A O 1
ATOM 740 N N . GLU A 1 92 ? 0.521 19.560 -12.016 1.00 80.62 92 GLU A N 1
ATOM 741 C CA . GLU A 1 92 ? -0.312 20.753 -11.940 1.00 80.62 92 GLU A CA 1
ATOM 742 C C . GLU A 1 92 ? 0.562 22.006 -12.037 1.00 80.62 92 GLU A C 1
ATOM 744 O O . GLU A 1 92 ? 1.452 22.235 -11.213 1.00 80.62 92 GLU A O 1
ATOM 749 N N . LYS A 1 93 ? 0.270 22.856 -13.026 1.00 60.53 93 LYS A N 1
ATOM 750 C CA . LYS A 1 93 ? 0.602 24.277 -12.925 1.00 60.53 93 LYS A CA 1
ATOM 751 C C . LYS A 1 93 ? -0.394 24.888 -11.940 1.00 60.53 93 LYS A C 1
ATOM 753 O O . LYS A 1 93 ? -1.596 24.744 -12.151 1.00 60.53 93 LYS A O 1
ATOM 758 N N . LYS A 1 94 ? 0.095 25.546 -10.888 1.00 53.22 94 LYS A N 1
ATOM 759 C CA . LYS A 1 94 ? -0.703 26.611 -10.269 1.00 53.22 94 LYS A CA 1
ATOM 760 C C . LYS A 1 94 ? -0.964 27.707 -11.295 1.00 53.22 94 LYS A C 1
ATOM 762 O O . LYS A 1 94 ? -0.050 27.950 -12.119 1.00 53.22 94 LYS A O 1
#

pLDDT: mean 95.72, std 6.62, range [53.22, 98.75]

Secondary structure (DSSP, 8-state):
-EEETHHHHHHHHHHHH-GGG-S--EEES---GGGTTHHHHHHHHHHHHHHHHHHHHHHHHTHHHH-S-SSHHHHHHHHHHHHHHHHHS-SS--

Foldseek 3Di:
DEAEAVRQVVQVVCCVVCVVPDPDYHYYPHDDPVCPDPNSVVVVVVVVVVVLLVVLCVCLVVCVPVVQHVDSVSNVVVVVVVVVVCVVPPPDDD

Sequence (94 aa):
YFGYSYGTYLGAVYAKLFPQRVRRLVLDSIVNPEGVWYENNIRQDYAFNDRHRAFLAWVARHDAAYGLGTDPAVVEAKWKAMRAALAMNPAEKK

Radius of gyration: 20.3 Å; chains: 1; bounding box: 36×36×54 Å